Protein AF-Q9N1S8-F1 (afdb_monomer_lite)

Sequence (106 aa):
CRNGGHFLRILPDGTVDGTKDRSDQHIQLQLSAESIGEVYIKSTETGQFLAMDTDGLLYGSQTPNEECLFLERIEENHYNTYTSKKYAEKNWFVGLKKNGSSKLGP

pLDDT: mean 97.12, std 3.09, range [82.69, 98.94]

Radius of gyration: 12.61 Å; chains: 1; bounding box: 28×29×32 Å

Foldseek 3Di:
DVQQCFQWFQDLVFFTWTDNDPPDQRSDWDWDDPDVQKIWIAGPVNRWTWFADPQQHTTTHNDPDLRRIWRWDQDPVRDIWTARPVVVVLRFTFDHHNVTHTDGRD

Secondary structure (DSSP, 8-state):
-TTTTPEEEE-TTSBEEEES-TT-GGG-EEEEEEETTEEEEEETTT-PEEEE-TTS-EEEESS--GGG-EEEEE-TTS-EEEEESTTGGGT-B-EE-TTSBEEP--

Structure (mmCIF, N/CA/C/O backbone):
data_AF-Q9N1S8-F1
#
_entry.id   AF-Q9N1S8-F1
#
loop_
_atom_site.group_PDB
_atom_site.id
_atom_site.type_symbol
_atom_site.label_atom_id
_atom_site.label_alt_id
_atom_site.label_comp_id
_atom_site.label_asym_id
_atom_site.label_entity_id
_atom_site.label_seq_id
_atom_site.pdbx_PDB_ins_code
_atom_site.Cartn_x
_atom_site.Cartn_y
_atom_site.Cartn_z
_atom_site.occupancy
_atom_site.B_iso_or_equiv
_atom_site.auth_seq_id
_atom_site.auth_comp_id
_atom_site.auth_asym_id
_atom_site.auth_atom_id
_atom_site.pdbx_PDB_model_num
ATOM 1 N N . CYS A 1 1 ? -0.254 -5.510 -5.113 1.00 83.31 1 CYS A N 1
ATOM 2 C CA . CYS A 1 1 ? -1.717 -5.345 -4.978 1.00 83.31 1 CYS A CA 1
ATOM 3 C C . CYS A 1 1 ? -2.450 -6.199 -6.013 1.00 83.31 1 CYS A C 1
ATOM 5 O O . CYS A 1 1 ? -2.209 -6.051 -7.209 1.00 83.31 1 CYS A O 1
ATOM 7 N N . ARG A 1 2 ? -3.358 -7.085 -5.572 1.00 85.81 2 ARG A N 1
ATOM 8 C CA . ARG A 1 2 ? -4.165 -7.934 -6.472 1.00 85.81 2 ARG A CA 1
ATOM 9 C C . ARG A 1 2 ? -5.094 -7.112 -7.374 1.00 85.81 2 ARG A C 1
ATOM 11 O O . ARG A 1 2 ? -5.359 -7.506 -8.506 1.00 85.81 2 ARG A O 1
ATOM 18 N N . ASN A 1 3 ? -5.556 -5.953 -6.900 1.00 82.69 3 ASN A N 1
ATOM 19 C CA . ASN A 1 3 ? -6.393 -5.046 -7.677 1.00 82.69 3 ASN A CA 1
ATOM 20 C C . ASN A 1 3 ? -5.570 -4.372 -8.791 1.00 82.69 3 ASN A C 1
ATOM 22 O O . ASN A 1 3 ? -4.865 -3.391 -8.572 1.00 82.69 3 ASN A O 1
ATOM 26 N N . GLY A 1 4 ? -5.624 -4.939 -9.996 1.00 87.06 4 GLY A N 1
ATOM 27 C CA . GLY A 1 4 ? -4.903 -4.439 -11.170 1.00 87.06 4 GLY A CA 1
ATOM 28 C C . GLY A 1 4 ? -3.456 -4.924 -11.309 1.00 87.06 4 GLY A C 1
ATOM 29 O O . GLY A 1 4 ? -2.843 -4.617 -12.324 1.00 87.06 4 GLY A O 1
ATOM 30 N N . GLY A 1 5 ? -2.924 -5.698 -10.356 1.00 93.94 5 GLY A N 1
ATOM 31 C CA . GLY A 1 5 ? -1.584 -6.292 -10.463 1.00 93.94 5 GLY A CA 1
ATOM 32 C C . GLY A 1 5 ? -0.434 -5.291 -10.315 1.00 93.94 5 GLY A C 1
ATOM 33 O O . GLY A 1 5 ? 0.601 -5.467 -10.945 1.00 93.94 5 GLY A O 1
ATOM 34 N N . HIS A 1 6 ? -0.621 -4.240 -9.514 1.00 97.69 6 HIS A N 1
ATOM 35 C CA . HIS A 1 6 ? 0.400 -3.214 -9.281 1.00 97.69 6 HIS A CA 1
ATOM 36 C C . HIS A 1 6 ? 1.293 -3.567 -8.087 1.00 97.69 6 HIS A C 1
ATOM 38 O O . HIS A 1 6 ? 0.793 -4.025 -7.055 1.00 97.69 6 HIS A O 1
ATOM 44 N N . PHE A 1 7 ? 2.588 -3.306 -8.193 1.00 98.25 7 PHE A N 1
ATOM 45 C CA . PHE A 1 7 ? 3.513 -3.191 -7.070 1.00 98.25 7 PHE A CA 1
ATOM 46 C C . PHE A 1 7 ? 3.350 -1.811 -6.430 1.00 98.25 7 PHE A C 1
ATOM 48 O O . PHE A 1 7 ? 3.185 -0.831 -7.152 1.00 98.25 7 PHE A O 1
ATOM 55 N N . LEU A 1 8 ? 3.343 -1.748 -5.095 1.00 98.50 8 LEU A N 1
ATOM 56 C CA . LEU A 1 8 ? 3.306 -0.477 -4.366 1.00 98.50 8 LEU A CA 1
ATOM 57 C C . LEU A 1 8 ? 4.622 0.266 -4.604 1.00 98.50 8 LEU A C 1
ATOM 59 O O . LEU A 1 8 ? 5.680 -0.357 -4.542 1.00 98.50 8 LEU A O 1
ATOM 63 N N . ARG A 1 9 ? 4.543 1.567 -4.879 1.00 98.69 9 ARG A N 1
ATOM 64 C CA . ARG A 1 9 ? 5.685 2.399 -5.244 1.00 98.69 9 ARG A CA 1
ATOM 65 C C . ARG A 1 9 ? 5.696 3.686 -4.427 1.00 98.69 9 ARG A C 1
ATOM 67 O O . ARG A 1 9 ? 4.651 4.311 -4.261 1.00 98.69 9 ARG A O 1
ATOM 74 N N . ILE A 1 10 ? 6.877 4.070 -3.943 1.00 98.81 10 ILE A N 1
ATOM 75 C CA . ILE A 1 10 ? 7.113 5.344 -3.248 1.00 98.81 10 ILE A CA 1
ATOM 76 C C . ILE A 1 10 ? 8.172 6.117 -4.034 1.00 98.81 10 ILE A C 1
ATOM 78 O O . ILE A 1 10 ? 9.353 5.767 -4.005 1.00 98.81 10 ILE A O 1
ATOM 82 N N . LEU A 1 11 ? 7.741 7.140 -4.766 1.00 98.75 11 LEU A N 1
ATOM 83 C CA . LEU A 1 11 ? 8.603 7.932 -5.640 1.00 98.75 11 LEU A CA 1
ATOM 84 C C . LEU A 1 11 ? 9.487 8.915 -4.844 1.00 98.75 11 LEU A C 1
ATOM 86 O O . LEU A 1 11 ? 9.176 9.250 -3.698 1.00 98.75 11 LEU A O 1
ATOM 90 N N . PRO A 1 12 ? 10.595 9.412 -5.431 1.00 98.56 12 PRO A N 1
ATOM 91 C CA . PRO A 1 12 ? 11.504 10.342 -4.753 1.00 98.56 12 PRO A CA 1
ATOM 92 C C . PRO A 1 12 ? 10.860 11.659 -4.309 1.00 98.56 12 PRO A C 1
ATOM 94 O O . PRO A 1 12 ? 11.340 12.272 -3.362 1.00 98.56 12 PRO A O 1
ATOM 97 N N . ASP A 1 13 ? 9.781 12.082 -4.966 1.00 98.44 13 ASP A N 1
ATOM 98 C CA . ASP A 1 13 ? 9.008 13.281 -4.620 1.00 98.44 13 ASP A CA 1
ATOM 99 C C . ASP A 1 13 ? 8.005 13.058 -3.469 1.00 98.44 13 ASP A C 1
ATOM 101 O O . ASP A 1 13 ? 7.317 13.994 -3.070 1.00 98.44 13 ASP A O 1
ATOM 105 N N . GLY A 1 14 ? 7.915 11.832 -2.943 1.00 98.56 14 GLY A N 1
ATOM 106 C CA . GLY A 1 14 ? 6.971 11.437 -1.899 1.00 98.56 14 GLY A CA 1
ATOM 107 C C . GLY A 1 14 ? 5.616 10.972 -2.424 1.00 98.56 14 GLY A C 1
ATOM 108 O O . GLY A 1 14 ? 4.765 10.563 -1.631 1.00 98.56 14 GLY A O 1
ATOM 109 N N . THR A 1 15 ? 5.403 10.965 -3.741 1.00 98.62 15 THR A N 1
ATOM 110 C CA . THR A 1 15 ? 4.181 10.418 -4.332 1.00 98.62 15 THR A CA 1
ATOM 111 C C . THR A 1 15 ? 4.120 8.905 -4.117 1.00 98.62 15 THR A C 1
ATOM 113 O O . THR A 1 15 ? 5.079 8.178 -4.393 1.00 98.62 15 THR A O 1
ATOM 116 N N . VAL A 1 16 ? 2.963 8.412 -3.664 1.00 98.81 16 VAL A N 1
ATOM 117 C CA . VAL A 1 16 ? 2.688 6.977 -3.524 1.00 98.81 16 VAL A CA 1
ATOM 118 C C . VAL A 1 16 ? 1.657 6.537 -4.549 1.00 98.81 16 VAL A C 1
ATOM 120 O O . VAL A 1 16 ? 0.536 7.047 -4.608 1.00 98.81 16 VAL A O 1
ATOM 123 N N . ASP A 1 17 ? 2.027 5.544 -5.344 1.00 98.62 17 ASP A N 1
ATOM 124 C CA . ASP A 1 17 ? 1.165 4.951 -6.353 1.00 98.62 17 ASP A CA 1
ATOM 125 C C . ASP A 1 17 ? 1.506 3.470 -6.575 1.00 98.62 17 ASP A C 1
ATOM 127 O O . ASP A 1 17 ? 2.072 2.785 -5.717 1.00 98.62 17 ASP A O 1
ATOM 131 N N . GLY A 1 18 ? 1.064 2.935 -7.706 1.00 98.50 18 GLY A N 1
ATOM 132 C CA . GLY A 1 18 ? 1.285 1.567 -8.110 1.00 98.50 18 GLY A CA 1
ATOM 133 C C . GLY A 1 18 ? 1.753 1.472 -9.550 1.00 98.50 18 GLY A C 1
ATOM 134 O O . GLY A 1 18 ? 1.151 2.053 -10.451 1.00 98.50 18 GLY A O 1
ATOM 135 N N . THR A 1 19 ? 2.765 0.641 -9.786 1.00 98.50 19 THR A N 1
ATOM 136 C CA . THR A 1 19 ? 3.284 0.333 -11.126 1.00 98.50 19 THR A CA 1
ATOM 137 C C . THR A 1 19 ? 3.146 -1.152 -11.445 1.00 98.50 19 THR A C 1
ATOM 139 O O . THR A 1 19 ? 3.147 -1.993 -10.551 1.00 98.50 19 THR A O 1
ATOM 142 N N . LYS A 1 20 ? 3.008 -1.503 -12.725 1.00 97.69 20 LYS A N 1
ATOM 143 C CA . LYS A 1 20 ? 3.090 -2.904 -13.187 1.00 97.69 20 LYS A CA 1
ATOM 144 C C . LYS A 1 20 ? 4.514 -3.312 -13.557 1.00 97.69 20 LYS A C 1
ATOM 146 O O . LYS A 1 20 ? 4.767 -4.495 -13.771 1.00 97.69 20 LYS A O 1
ATOM 151 N N . ASP A 1 21 ? 5.420 -2.344 -13.663 1.00 98.19 21 ASP A N 1
ATOM 152 C CA . ASP A 1 21 ? 6.815 -2.595 -13.978 1.00 98.19 21 ASP A CA 1
ATOM 153 C C . ASP A 1 21 ? 7.520 -3.214 -12.768 1.00 98.19 21 ASP A C 1
ATOM 155 O O . ASP A 1 21 ? 7.678 -2.583 -11.726 1.00 98.19 21 ASP A O 1
ATOM 159 N N . ARG A 1 22 ? 7.936 -4.473 -12.914 1.00 97.50 22 ARG A N 1
ATOM 160 C CA . ARG A 1 22 ? 8.666 -5.212 -11.879 1.00 97.50 22 ARG A CA 1
ATOM 161 C C . ARG A 1 22 ? 10.130 -4.764 -11.755 1.00 97.50 22 ARG A C 1
ATOM 163 O O . ARG A 1 22 ? 10.789 -5.146 -10.794 1.00 97.50 22 ARG A O 1
ATOM 170 N N . SER A 1 23 ? 10.648 -4.015 -12.726 1.00 98.00 23 SER A N 1
ATOM 171 C CA . SER A 1 23 ? 12.023 -3.505 -12.738 1.00 98.00 23 SER A CA 1
ATOM 172 C C . SER A 1 23 ? 12.166 -2.090 -12.170 1.00 98.00 23 SER A C 1
ATOM 174 O O . SER A 1 23 ? 13.290 -1.604 -12.024 1.00 98.00 23 SER A O 1
ATOM 176 N N . ASP A 1 24 ? 11.052 -1.449 -11.804 1.00 98.50 24 ASP A N 1
ATOM 177 C CA . ASP A 1 24 ? 11.060 -0.136 -11.163 1.00 98.50 24 ASP A CA 1
ATOM 178 C C . ASP A 1 24 ? 11.799 -0.210 -9.816 1.00 98.50 24 ASP A C 1
ATOM 180 O O . ASP A 1 24 ? 11.513 -1.067 -8.981 1.00 98.50 24 ASP A O 1
ATOM 184 N N . GLN A 1 25 ? 12.776 0.672 -9.602 1.00 98.12 25 GLN A N 1
ATOM 185 C CA . GLN A 1 25 ? 13.628 0.647 -8.406 1.00 98.12 25 GLN A CA 1
ATOM 186 C C . GLN A 1 25 ? 12.868 1.057 -7.133 1.00 98.12 25 GLN A C 1
ATOM 188 O O . GLN A 1 25 ? 13.217 0.639 -6.032 1.00 98.12 25 GLN A O 1
ATOM 193 N N . HIS A 1 26 ? 11.769 1.800 -7.272 1.00 98.62 26 HIS A N 1
ATOM 194 C CA . HIS A 1 26 ? 11.020 2.385 -6.158 1.00 98.62 26 HIS A CA 1
ATOM 195 C C . HIS A 1 26 ? 9.944 1.454 -5.572 1.00 98.62 26 HIS A C 1
ATOM 197 O O . HIS A 1 26 ? 9.122 1.888 -4.762 1.00 98.62 26 HIS A O 1
ATOM 203 N N . ILE A 1 27 ? 9.912 0.184 -5.997 1.00 98.62 27 ILE A N 1
ATOM 204 C CA . ILE A 1 27 ? 8.988 -0.843 -5.477 1.00 98.62 27 ILE A CA 1
ATOM 205 C C . ILE A 1 27 ? 9.644 -1.764 -4.445 1.00 98.62 27 ILE A C 1
ATOM 207 O O . ILE A 1 27 ? 8.983 -2.645 -3.892 1.00 98.62 27 ILE A O 1
ATOM 211 N N . GLN A 1 28 ? 10.951 -1.614 -4.221 1.00 98.44 28 GLN A N 1
ATOM 212 C CA . GLN A 1 28 ? 11.667 -2.378 -3.210 1.00 98.44 28 GLN A CA 1
ATOM 213 C C . GLN A 1 28 ? 11.393 -1.768 -1.835 1.00 98.44 28 GLN A C 1
ATOM 215 O O . GLN A 1 28 ? 11.778 -0.635 -1.540 1.00 98.44 28 GLN A O 1
ATOM 220 N N . LEU A 1 29 ? 10.674 -2.525 -1.007 1.00 98.50 29 LEU A N 1
ATOM 221 C CA . LEU A 1 29 ? 10.207 -2.084 0.299 1.00 98.50 29 LEU A CA 1
ATOM 222 C C . LEU A 1 29 ? 10.757 -3.005 1.389 1.00 98.50 29 LEU A C 1
ATOM 224 O O . LEU A 1 29 ? 10.656 -4.229 1.296 1.00 98.50 29 LEU A O 1
ATOM 228 N N . GLN A 1 30 ? 11.306 -2.406 2.439 1.00 98.44 30 GLN A N 1
ATOM 229 C CA . GLN A 1 30 ? 11.685 -3.071 3.674 1.00 98.44 30 GLN A CA 1
ATOM 230 C C . GLN A 1 30 ? 10.552 -2.921 4.689 1.00 98.44 30 GLN A C 1
ATOM 232 O O . GLN A 1 30 ? 10.146 -1.806 5.012 1.00 98.44 30 GLN A O 1
ATOM 237 N N . LEU A 1 31 ? 10.069 -4.046 5.213 1.00 98.00 31 LEU A N 1
ATOM 238 C CA . LEU A 1 31 ? 9.148 -4.063 6.344 1.00 98.00 31 LEU A CA 1
ATOM 239 C C . LEU A 1 31 ? 9.945 -4.257 7.635 1.00 98.00 31 LEU A C 1
ATOM 241 O O . LEU A 1 31 ? 10.801 -5.140 7.707 1.00 98.00 31 LEU A O 1
ATOM 245 N N . SER A 1 32 ? 9.661 -3.449 8.653 1.00 97.88 32 SER A N 1
ATOM 246 C CA . SER A 1 32 ? 10.241 -3.596 9.992 1.00 97.88 32 SER A CA 1
ATOM 247 C C . SER A 1 32 ? 9.158 -3.482 11.054 1.00 97.88 32 SER A C 1
ATOM 249 O O . SER A 1 32 ? 8.375 -2.533 11.025 1.00 97.88 32 SER A O 1
ATOM 251 N N . ALA A 1 33 ? 9.130 -4.429 11.988 1.00 97.38 33 ALA A N 1
ATOM 252 C CA . ALA A 1 33 ? 8.166 -4.431 13.079 1.00 97.38 33 ALA A CA 1
ATOM 253 C C . ALA A 1 33 ? 8.561 -3.427 14.172 1.00 97.38 33 ALA A C 1
ATOM 255 O O . ALA A 1 33 ? 9.712 -3.415 14.604 1.00 97.38 33 ALA A O 1
ATOM 256 N N . GLU A 1 34 ? 7.595 -2.635 14.635 1.00 96.56 34 GLU A N 1
ATOM 257 C CA . GLU A 1 34 ? 7.730 -1.781 15.827 1.00 96.56 34 GLU A CA 1
ATOM 258 C C . GLU A 1 34 ? 7.201 -2.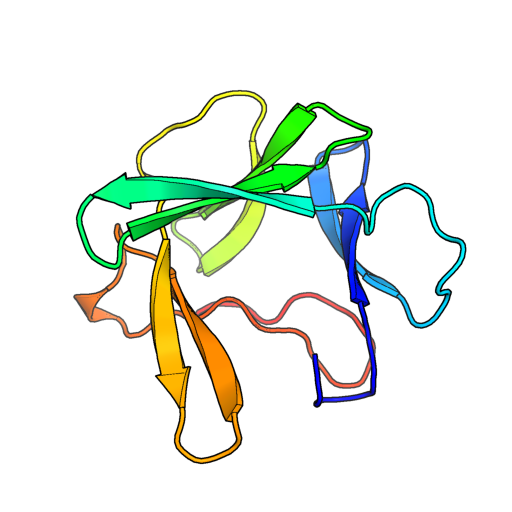501 17.075 1.00 96.56 34 GLU A C 1
ATOM 260 O O . GLU A 1 34 ? 7.762 -2.431 18.165 1.00 96.56 34 GLU A O 1
ATOM 265 N N . SER A 1 35 ? 6.093 -3.221 16.919 1.00 95.88 35 SER A N 1
ATOM 266 C CA . SER A 1 35 ? 5.417 -3.998 17.957 1.00 95.88 35 SER A CA 1
ATOM 267 C C . SER A 1 35 ? 4.637 -5.138 17.303 1.00 95.88 35 SER A C 1
ATOM 269 O O . SER A 1 35 ? 4.623 -5.275 16.079 1.00 95.88 35 SER A O 1
ATOM 271 N N . ILE A 1 36 ? 4.003 -6.002 18.099 1.00 95.00 36 ILE A N 1
ATOM 272 C CA . ILE A 1 36 ? 3.254 -7.147 17.565 1.00 95.00 36 ILE A CA 1
ATOM 273 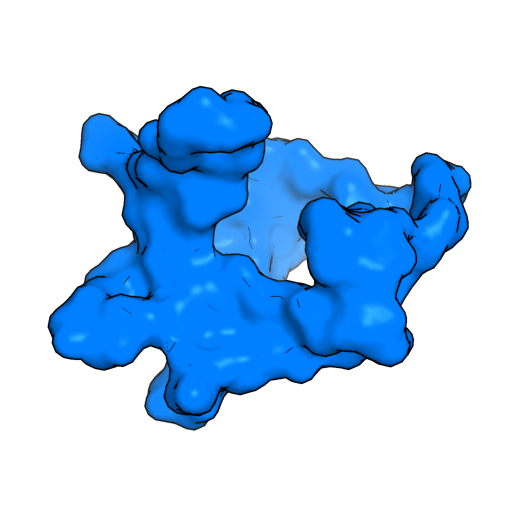C C . ILE A 1 36 ? 2.143 -6.652 16.630 1.00 95.00 36 ILE A C 1
ATOM 275 O O . ILE A 1 36 ? 1.220 -5.968 17.064 1.00 95.00 36 ILE A O 1
ATOM 279 N N . GLY A 1 37 ? 2.235 -7.036 15.355 1.00 96.31 37 GLY A N 1
ATOM 280 C CA . GLY A 1 37 ? 1.278 -6.657 14.316 1.00 96.31 37 GLY A CA 1
ATOM 281 C C . GLY A 1 37 ? 1.434 -5.227 13.795 1.00 96.31 37 GLY A C 1
ATOM 282 O O . GLY A 1 37 ? 0.616 -4.807 12.987 1.00 96.31 37 GLY A O 1
ATOM 283 N N . GLU A 1 38 ? 2.453 -4.479 14.222 1.00 98.25 38 GLU A N 1
ATOM 284 C CA . GLU A 1 38 ? 2.693 -3.101 13.790 1.00 98.25 38 GLU A CA 1
ATOM 285 C C . GLU A 1 38 ? 3.976 -3.007 12.973 1.00 98.25 38 GLU A C 1
ATOM 287 O O . GLU A 1 38 ? 5.042 -3.422 13.434 1.00 98.25 38 GLU A O 1
ATOM 292 N N . VAL A 1 39 ? 3.885 -2.433 11.777 1.00 98.62 39 VAL A N 1
ATOM 293 C CA . VAL A 1 39 ? 5.001 -2.354 10.836 1.00 98.62 39 VAL A CA 1
ATOM 294 C C . VAL A 1 39 ? 5.207 -0.941 10.310 1.00 98.62 39 VAL A C 1
ATOM 296 O O . VAL A 1 39 ? 4.255 -0.204 10.046 1.00 98.62 39 VAL A O 1
ATOM 299 N N . TYR A 1 40 ? 6.473 -0.610 10.085 1.00 98.75 40 TYR A N 1
ATOM 300 C CA . TYR A 1 40 ? 6.886 0.413 9.137 1.00 98.75 40 TYR A CA 1
ATOM 301 C C . TYR A 1 40 ? 7.138 -0.230 7.773 1.00 98.75 40 TYR A C 1
ATOM 303 O O . TYR A 1 40 ? 7.674 -1.337 7.690 1.00 98.75 40 TYR A O 1
ATOM 311 N N . ILE A 1 41 ? 6.802 0.491 6.704 1.00 98.75 41 ILE A N 1
ATOM 312 C CA . ILE A 1 41 ? 7.086 0.095 5.320 1.00 98.75 41 ILE A CA 1
ATOM 313 C C . ILE A 1 41 ? 7.993 1.165 4.720 1.00 98.75 41 ILE A C 1
ATOM 315 O O . ILE A 1 41 ? 7.553 2.289 4.506 1.00 98.75 41 ILE A O 1
ATOM 319 N N . LYS A 1 42 ? 9.257 0.838 4.463 1.00 98.81 42 LYS A N 1
ATOM 320 C CA . LYS A 1 42 ? 10.279 1.791 4.018 1.00 98.81 42 LYS A CA 1
ATOM 321 C C . LYS A 1 42 ? 10.744 1.481 2.599 1.00 98.81 42 LYS A C 1
ATOM 323 O O . LYS A 1 42 ? 11.122 0.351 2.317 1.00 98.81 42 LYS A O 1
ATOM 328 N N . SER A 1 43 ? 10.787 2.478 1.723 1.00 98.75 43 SER A N 1
ATOM 329 C CA . SER A 1 43 ? 11.482 2.399 0.437 1.00 98.75 43 SER A CA 1
ATOM 330 C C . SER A 1 43 ? 12.980 2.224 0.661 1.00 98.75 43 SER A C 1
ATOM 332 O O . SER A 1 43 ? 13.617 3.040 1.332 1.00 98.75 43 SER A O 1
ATOM 334 N N . THR A 1 44 ? 13.556 1.162 0.101 1.00 98.31 44 THR A N 1
ATOM 335 C CA . THR A 1 44 ? 15.005 0.934 0.186 1.00 98.31 44 THR A CA 1
ATOM 336 C C . THR A 1 44 ? 15.783 1.924 -0.672 1.00 98.31 44 THR A C 1
ATOM 338 O O . THR A 1 44 ? 16.903 2.270 -0.315 1.00 98.31 44 THR A O 1
ATOM 341 N N . GLU A 1 45 ? 15.176 2.399 -1.761 1.00 98.31 45 GLU A N 1
ATOM 342 C CA . GLU A 1 45 ? 15.801 3.318 -2.714 1.00 98.31 45 GLU A CA 1
ATOM 343 C C . GLU A 1 45 ? 15.865 4.750 -2.171 1.00 98.31 45 GLU A C 1
ATOM 345 O O . GLU A 1 45 ? 16.906 5.397 -2.207 1.00 98.31 45 GLU A O 1
ATOM 350 N N . THR A 1 46 ? 14.755 5.256 -1.625 1.00 98.00 46 THR A N 1
ATOM 351 C CA . THR A 1 46 ? 14.655 6.664 -1.197 1.00 98.00 46 THR A CA 1
ATOM 352 C C . THR A 1 46 ? 14.807 6.854 0.309 1.00 98.00 46 THR A C 1
ATOM 354 O O . THR A 1 46 ? 14.954 7.977 0.783 1.00 98.00 46 THR A O 1
ATOM 357 N N . GLY A 1 47 ? 14.737 5.773 1.087 1.00 98.44 47 GLY A N 1
ATOM 358 C CA . GLY A 1 47 ? 14.715 5.826 2.546 1.00 98.44 47 GLY A CA 1
ATOM 359 C C . GLY A 1 47 ? 13.389 6.308 3.146 1.00 98.44 47 GLY A C 1
ATOM 360 O O . GLY A 1 47 ? 13.276 6.341 4.370 1.00 98.44 47 GLY A O 1
ATOM 361 N N . GLN A 1 48 ? 12.403 6.647 2.311 1.00 98.81 48 GLN A N 1
ATOM 362 C CA . GLN A 1 48 ? 11.095 7.141 2.734 1.00 98.81 48 GLN A CA 1
ATOM 363 C C . GLN A 1 48 ? 10.235 6.042 3.342 1.00 98.81 48 GLN A C 1
ATOM 365 O O . GLN A 1 48 ? 10.214 4.915 2.853 1.00 98.81 48 GLN A O 1
ATOM 370 N N . PHE A 1 49 ? 9.471 6.388 4.366 1.00 98.88 49 PHE A N 1
ATOM 371 C CA . PHE A 1 49 ? 8.459 5.539 4.972 1.00 98.88 49 PHE A CA 1
ATOM 372 C C . PHE A 1 49 ? 7.108 5.800 4.314 1.00 98.88 49 PHE A C 1
ATOM 374 O O . PHE A 1 49 ? 6.738 6.950 4.094 1.00 98.88 49 PHE A O 1
ATOM 381 N N . LEU A 1 50 ? 6.359 4.744 4.013 1.00 98.94 50 LEU A N 1
ATOM 382 C CA . LEU A 1 50 ? 4.946 4.870 3.689 1.00 98.94 50 LEU A CA 1
ATOM 383 C C . LEU A 1 50 ? 4.246 5.529 4.877 1.00 98.94 50 LEU A C 1
ATOM 385 O O . LEU A 1 50 ? 4.456 5.110 6.012 1.00 98.94 50 LEU A O 1
ATOM 389 N N . ALA A 1 51 ? 3.414 6.522 4.606 1.00 98.88 51 ALA A N 1
ATOM 390 C CA . ALA A 1 51 ? 2.607 7.213 5.594 1.00 98.88 51 ALA A CA 1
ATOM 391 C C . ALA A 1 51 ? 1.197 7.454 5.051 1.00 98.88 51 ALA A C 1
ATOM 393 O O . ALA A 1 51 ? 0.968 7.386 3.840 1.00 98.88 51 ALA A O 1
ATOM 394 N N . MET A 1 52 ? 0.249 7.714 5.948 1.00 98.81 52 MET A N 1
ATOM 395 C CA . MET A 1 52 ? -1.109 8.131 5.601 1.00 98.81 52 MET A CA 1
ATOM 396 C C . MET A 1 52 ? -1.458 9.418 6.344 1.00 98.81 52 MET A C 1
ATOM 398 O O . MET A 1 52 ? -1.351 9.450 7.567 1.00 98.81 52 MET A O 1
ATOM 402 N N . ASP A 1 53 ? -1.888 10.451 5.625 1.00 98.44 53 ASP A N 1
ATOM 403 C CA . ASP A 1 53 ? -2.247 11.741 6.222 1.00 98.44 53 ASP A CA 1
ATOM 404 C C . ASP A 1 53 ? -3.686 11.773 6.775 1.00 98.44 53 ASP A C 1
ATOM 406 O O . ASP A 1 53 ? -4.430 10.787 6.741 1.00 98.44 53 ASP A O 1
ATOM 410 N N . THR A 1 54 ? -4.091 12.932 7.303 1.00 98.06 54 THR A N 1
ATOM 411 C CA . THR A 1 54 ? -5.421 13.157 7.894 1.00 98.06 54 THR A CA 1
ATOM 412 C C . THR A 1 54 ? -6.583 13.039 6.911 1.00 98.06 54 THR A C 1
ATOM 414 O O . THR A 1 54 ? -7.707 12.796 7.356 1.00 98.06 54 THR A O 1
ATOM 417 N N . ASP A 1 55 ? -6.326 13.183 5.609 1.00 98.06 55 ASP A N 1
ATOM 418 C CA . ASP A 1 55 ? -7.311 13.026 4.532 1.00 98.06 55 ASP A CA 1
ATOM 419 C C . ASP A 1 55 ? -7.348 11.581 3.995 1.00 98.06 55 ASP A C 1
ATOM 421 O O . ASP A 1 55 ? -8.156 11.234 3.128 1.00 98.06 55 ASP A O 1
ATOM 425 N N . GLY A 1 56 ? -6.496 10.707 4.540 1.00 98.38 56 GLY A N 1
ATOM 426 C CA . GLY A 1 56 ? -6.373 9.312 4.145 1.00 98.38 56 GLY A CA 1
ATOM 427 C C . GLY A 1 56 ? -5.533 9.117 2.884 1.00 98.38 56 GLY A C 1
ATOM 428 O O . GLY A 1 56 ? -5.598 8.041 2.284 1.00 98.38 56 GLY A O 1
ATOM 429 N N . LEU A 1 57 ? -4.776 10.126 2.449 1.00 98.56 57 LEU A N 1
ATOM 430 C CA . LEU A 1 57 ? -3.873 10.027 1.310 1.00 98.56 57 LEU A CA 1
ATOM 431 C C . LEU A 1 57 ? -2.554 9.383 1.736 1.00 98.56 57 LEU A C 1
ATOM 433 O O . LEU A 1 57 ? -1.970 9.715 2.765 1.00 98.56 57 LEU A O 1
ATOM 437 N N . LEU A 1 58 ? -2.084 8.442 0.916 1.00 98.81 58 LEU A N 1
ATOM 438 C CA . LEU A 1 58 ? -0.768 7.837 1.092 1.00 98.81 58 LEU A CA 1
ATOM 439 C C . LEU A 1 58 ? 0.324 8.757 0.549 1.00 98.81 58 LEU A C 1
ATOM 441 O O . LEU A 1 58 ? 0.207 9.249 -0.574 1.00 98.81 58 LEU A O 1
ATOM 445 N N . TYR A 1 59 ? 1.404 8.904 1.308 1.00 98.88 59 TYR A N 1
ATOM 446 C CA . TYR A 1 59 ? 2.573 9.691 0.923 1.00 98.88 59 TYR A CA 1
ATOM 447 C C . TYR A 1 59 ? 3.868 9.073 1.477 1.00 98.88 59 TYR A C 1
ATOM 449 O O . TYR A 1 59 ? 3.835 8.171 2.317 1.00 98.88 59 TYR A O 1
ATOM 457 N N . GLY A 1 60 ? 5.014 9.524 0.969 1.00 98.81 60 GLY A N 1
ATOM 458 C CA . GLY A 1 60 ? 6.339 9.178 1.475 1.00 98.81 60 GLY A CA 1
ATOM 459 C C . GLY A 1 60 ? 6.818 10.177 2.531 1.00 98.81 60 GLY A C 1
ATOM 460 O O . GLY A 1 60 ? 6.933 11.370 2.263 1.00 98.81 60 GLY A O 1
ATOM 461 N N . SER A 1 61 ? 7.105 9.694 3.739 1.00 98.81 61 SER A N 1
ATOM 462 C CA . SER A 1 61 ? 7.672 10.478 4.838 1.00 98.81 61 SER A CA 1
ATOM 463 C C . SER A 1 61 ? 9.178 10.250 4.964 1.00 98.81 61 SER A C 1
ATOM 465 O O . SER A 1 61 ? 9.653 9.115 4.948 1.00 98.81 61 SER A O 1
ATOM 467 N N . GLN A 1 62 ? 9.944 11.320 5.181 1.00 98.31 62 GLN A N 1
A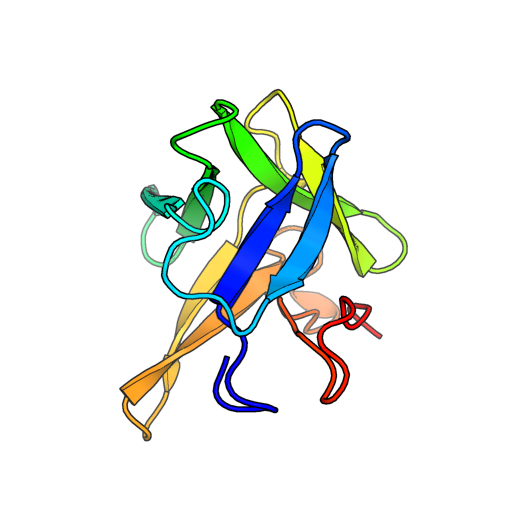TOM 468 C CA . GLN A 1 62 ? 11.387 11.232 5.449 1.00 98.31 62 GLN A CA 1
ATOM 469 C C . GLN A 1 62 ? 11.706 10.684 6.851 1.00 98.31 62 GLN A C 1
ATOM 471 O O . GLN A 1 62 ? 12.833 10.257 7.102 1.00 98.31 62 GLN A O 1
ATOM 476 N N . THR A 1 63 ? 10.744 10.718 7.777 1.00 98.12 63 THR A N 1
ATOM 477 C CA . THR A 1 63 ? 10.930 10.297 9.171 1.00 98.12 63 THR A CA 1
ATOM 478 C C . THR A 1 63 ? 9.872 9.275 9.592 1.00 98.12 63 THR A C 1
ATOM 480 O O . THR A 1 63 ? 8.715 9.389 9.179 1.00 98.12 63 THR A O 1
ATOM 483 N N . PRO A 1 64 ? 10.230 8.282 10.427 1.00 98.12 64 PRO A N 1
ATOM 484 C CA . PRO A 1 64 ? 9.274 7.316 10.958 1.00 98.12 64 PRO A CA 1
ATOM 485 C C . PRO A 1 64 ? 8.452 7.972 12.075 1.00 98.12 64 PRO A C 1
ATOM 487 O O . PRO A 1 64 ? 8.865 8.010 13.232 1.00 98.12 64 PRO A O 1
ATOM 490 N N . ASN A 1 65 ? 7.311 8.551 11.713 1.00 97.88 65 ASN A N 1
ATOM 491 C CA . ASN A 1 65 ? 6.373 9.170 12.648 1.00 97.88 65 ASN A CA 1
ATOM 492 C C . ASN A 1 65 ? 5.134 8.275 12.861 1.00 97.88 65 ASN A C 1
ATOM 494 O O . ASN A 1 65 ? 5.012 7.199 12.277 1.00 97.88 65 ASN A O 1
ATOM 498 N N . GLU A 1 66 ? 4.194 8.725 13.691 1.00 97.81 66 GLU A N 1
ATOM 499 C CA . GLU A 1 66 ? 2.952 7.995 13.992 1.00 97.81 66 GLU A CA 1
ATOM 500 C C . GLU A 1 66 ? 2.068 7.697 12.765 1.00 97.81 66 GLU A C 1
ATOM 502 O O . GLU A 1 66 ? 1.296 6.740 12.786 1.00 97.81 66 GLU A O 1
ATOM 507 N N . GLU A 1 67 ? 2.191 8.471 11.683 1.00 98.69 67 GLU A N 1
ATOM 508 C CA . GLU A 1 67 ? 1.459 8.257 10.426 1.00 98.69 67 GLU A CA 1
ATOM 509 C C . GLU A 1 67 ? 2.062 7.139 9.573 1.00 98.69 67 GLU A C 1
ATOM 511 O O . GLU A 1 67 ? 1.417 6.665 8.637 1.00 98.69 67 GLU A O 1
ATOM 516 N N . CYS A 1 68 ? 3.284 6.712 9.903 1.00 98.81 68 CYS A N 1
ATOM 517 C CA . CYS A 1 68 ? 4.026 5.674 9.191 1.00 98.81 68 CYS A CA 1
ATOM 518 C C . CYS A 1 68 ? 3.778 4.260 9.741 1.00 98.81 68 CYS A C 1
ATOM 520 O O . CYS A 1 68 ? 4.310 3.288 9.202 1.00 98.81 68 CYS A O 1
ATOM 522 N N . LEU A 1 69 ? 3.014 4.141 10.832 1.00 98.69 69 LEU A N 1
ATOM 523 C CA . LEU A 1 69 ? 2.702 2.864 11.463 1.00 98.69 69 LEU A CA 1
ATOM 524 C C . LEU A 1 69 ? 1.435 2.256 10.871 1.00 98.69 69 LEU A C 1
ATOM 526 O O . LEU A 1 69 ? 0.358 2.863 10.888 1.00 98.69 69 LEU A O 1
ATOM 530 N N . PHE A 1 70 ? 1.554 1.007 10.429 1.00 98.81 70 PHE A N 1
ATOM 531 C CA . PHE A 1 70 ? 0.434 0.224 9.928 1.00 98.81 70 PHE A CA 1
ATOM 532 C C . PHE A 1 70 ? 0.244 -1.054 10.732 1.00 98.81 70 PHE A C 1
ATOM 534 O O . PHE A 1 70 ? 1.204 -1.731 11.088 1.00 98.81 70 PHE A O 1
ATOM 541 N N . LEU A 1 71 ? -1.016 -1.402 10.974 1.00 98.38 71 LEU A N 1
ATOM 542 C CA . LEU A 1 71 ? -1.417 -2.693 11.506 1.00 98.38 71 LEU A CA 1
ATOM 543 C C . LEU A 1 71 ? -1.424 -3.709 10.361 1.00 98.38 71 LEU A C 1
ATOM 545 O O . LEU A 1 71 ? -2.270 -3.614 9.467 1.00 98.38 71 LEU A O 1
ATOM 549 N N . GLU A 1 72 ? -0.487 -4.652 10.383 1.00 98.00 72 GLU A N 1
ATOM 550 C CA . GLU A 1 72 ? -0.417 -5.763 9.436 1.00 98.00 72 GLU A CA 1
ATOM 551 C C . GLU A 1 72 ? -1.357 -6.892 9.872 1.00 98.00 72 GLU A C 1
ATOM 553 O O . GLU A 1 72 ? -1.331 -7.349 11.018 1.00 98.00 72 GLU A O 1
ATOM 558 N N . ARG A 1 73 ? -2.180 -7.376 8.940 1.00 96.44 73 ARG A N 1
ATOM 559 C CA . ARG A 1 73 ? -2.977 -8.594 9.117 1.00 96.44 73 ARG A CA 1
ATOM 560 C C . ARG A 1 73 ? -2.821 -9.507 7.918 1.00 96.44 73 ARG A C 1
ATOM 562 O O . ARG A 1 73 ? -2.843 -9.047 6.782 1.00 96.44 73 ARG A O 1
ATOM 569 N N . ILE A 1 74 ? -2.699 -10.803 8.185 1.00 93.94 74 ILE A N 1
ATOM 570 C CA . ILE A 1 74 ? -2.727 -11.848 7.162 1.00 93.94 74 ILE A CA 1
ATOM 571 C C . ILE A 1 74 ? -4.186 -12.258 6.962 1.00 93.94 74 ILE A C 1
ATOM 573 O O . ILE A 1 74 ? -4.854 -12.668 7.910 1.00 93.94 74 ILE A O 1
ATOM 577 N N . GLU A 1 75 ? -4.670 -12.147 5.733 1.00 94.56 75 GLU A N 1
ATOM 578 C CA . GLU A 1 75 ? -6.024 -12.530 5.339 1.00 94.56 75 GLU A CA 1
ATOM 579 C C . GLU A 1 75 ? -6.092 -14.008 4.922 1.00 94.56 75 GLU A C 1
ATOM 581 O O . GLU A 1 75 ? -5.092 -14.624 4.543 1.00 94.56 75 GLU A O 1
ATOM 586 N N . GLU A 1 76 ? -7.303 -14.575 4.899 1.00 89.19 76 GLU A N 1
ATOM 587 C CA . GLU A 1 76 ? -7.558 -15.982 4.532 1.00 89.19 76 GLU A CA 1
ATOM 588 C C . GLU A 1 76 ? -7.030 -16.365 3.140 1.00 89.19 76 GLU A C 1
ATOM 590 O O . GLU A 1 76 ? -6.709 -17.519 2.872 1.00 89.19 76 GLU A O 1
ATOM 595 N N . ASN A 1 77 ? -6.927 -15.389 2.237 1.00 90.38 77 ASN A N 1
ATOM 596 C CA . ASN A 1 77 ? -6.448 -15.577 0.869 1.00 90.38 77 ASN A CA 1
ATOM 597 C C . ASN A 1 77 ? -4.917 -15.458 0.729 1.00 90.38 77 ASN A C 1
ATOM 599 O O . ASN A 1 77 ? -4.428 -15.356 -0.398 1.00 90.38 77 ASN A O 1
ATOM 603 N N . HIS A 1 78 ? -4.181 -15.453 1.846 1.00 88.00 78 HIS A N 1
AT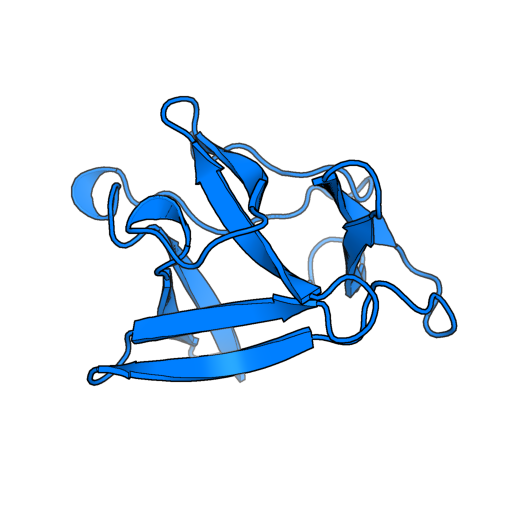OM 604 C CA . HIS A 1 78 ? -2.725 -15.287 1.931 1.00 88.00 78 HIS A CA 1
ATOM 605 C C . HIS A 1 78 ? -2.194 -13.922 1.464 1.00 88.00 78 HIS A C 1
ATOM 607 O O . HIS A 1 78 ? -0.995 -13.775 1.225 1.00 88.00 78 HIS A O 1
ATOM 613 N N . TYR A 1 79 ? -3.062 -12.918 1.318 1.00 92.81 79 TYR A N 1
ATOM 614 C CA . TYR A 1 79 ? -2.637 -11.528 1.168 1.00 92.81 79 TYR A CA 1
ATOM 615 C C . TYR A 1 79 ? -2.599 -10.839 2.526 1.00 92.81 79 TYR A C 1
ATOM 617 O O . TYR A 1 79 ? -3.327 -11.216 3.438 1.00 92.81 79 TYR A O 1
ATOM 625 N N . ASN A 1 80 ? -1.801 -9.779 2.621 1.00 95.25 80 ASN A N 1
ATOM 626 C CA . ASN A 1 80 ? -1.778 -8.936 3.807 1.00 95.25 80 ASN A CA 1
ATOM 627 C C . ASN A 1 80 ? -2.621 -7.679 3.581 1.00 95.25 80 ASN A C 1
ATOM 629 O O . ASN A 1 80 ? -2.636 -7.117 2.477 1.00 95.25 80 ASN A O 1
ATOM 633 N N . THR A 1 81 ? -3.284 -7.223 4.637 1.00 97.19 81 THR A N 1
ATOM 634 C CA . THR A 1 81 ? -3.846 -5.878 4.740 1.00 97.19 81 THR A CA 1
ATOM 635 C C . THR A 1 81 ? -2.992 -5.037 5.680 1.00 97.19 81 THR A C 1
ATOM 637 O O . THR A 1 81 ? -2.372 -5.544 6.614 1.00 97.19 81 THR A O 1
ATOM 640 N N . TYR A 1 82 ? -2.953 -3.736 5.402 1.00 98.38 82 TYR A N 1
ATOM 641 C CA . TYR A 1 82 ? -2.239 -2.749 6.204 1.00 98.38 82 TYR A CA 1
ATOM 642 C C . TYR A 1 82 ? -3.215 -1.628 6.528 1.00 98.38 82 TYR A C 1
ATOM 644 O O . TYR A 1 82 ? -3.650 -0.908 5.627 1.00 98.38 82 TYR A O 1
ATOM 652 N N . THR A 1 83 ? -3.600 -1.514 7.795 1.00 98.44 83 THR A N 1
ATOM 653 C CA . THR A 1 83 ? -4.507 -0.459 8.281 1.00 98.44 83 THR A CA 1
ATOM 654 C C . THR A 1 83 ? -3.676 0.637 8.925 1.00 98.44 83 THR A C 1
ATOM 656 O O . THR A 1 83 ? -2.766 0.311 9.680 1.00 98.44 83 THR A O 1
ATOM 659 N N . SER A 1 84 ? -3.951 1.917 8.667 1.00 98.69 84 SER A N 1
ATOM 660 C CA . SER A 1 84 ? -3.277 2.996 9.401 1.00 98.69 84 SER A CA 1
ATOM 661 C C . SER A 1 84 ? -3.505 2.811 10.901 1.00 98.69 84 SER A C 1
ATOM 663 O O . SER A 1 84 ? -4.651 2.715 11.337 1.00 98.69 84 SER A O 1
ATOM 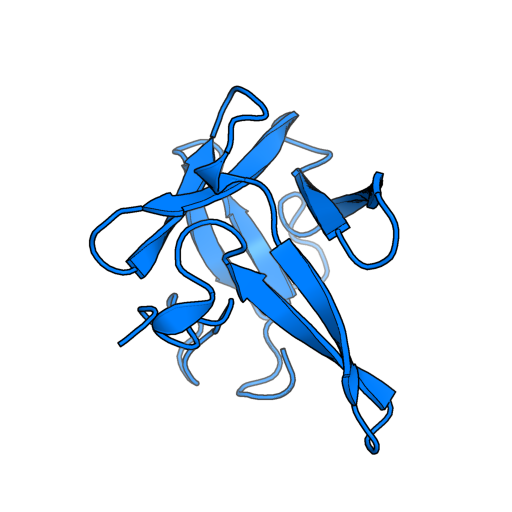665 N N . LYS A 1 85 ? -2.430 2.761 11.696 1.00 98.44 85 LYS A N 1
ATOM 666 C CA . LYS A 1 85 ? -2.544 2.663 13.157 1.00 98.44 85 LYS A CA 1
ATOM 667 C C . LYS A 1 85 ? -3.203 3.917 13.732 1.00 98.44 85 LYS A C 1
ATOM 669 O O . LYS A 1 85 ? -4.064 3.812 14.600 1.00 98.44 85 LYS A O 1
ATOM 674 N N . LYS A 1 86 ? -2.812 5.091 13.227 1.00 98.31 86 LYS A N 1
ATOM 675 C CA . LYS A 1 86 ? -3.316 6.396 13.676 1.00 98.31 86 LYS A CA 1
ATOM 676 C C . LYS A 1 86 ? -4.808 6.590 13.393 1.00 98.31 86 LYS A C 1
ATOM 678 O O . LYS A 1 86 ? -5.476 7.250 14.177 1.00 98.31 86 LYS A O 1
ATOM 683 N N . TYR A 1 87 ? -5.309 6.011 12.301 1.00 98.31 87 TYR A N 1
ATOM 684 C CA . TYR A 1 87 ? -6.711 6.112 11.873 1.00 98.31 87 TYR A CA 1
ATOM 685 C C . TYR A 1 87 ? -7.430 4.755 11.901 1.00 98.31 87 TYR A C 1
ATOM 687 O O . TYR A 1 87 ? -8.311 4.483 11.076 1.00 98.31 87 TYR A O 1
ATOM 695 N N . ALA A 1 88 ? -7.031 3.868 12.817 1.00 97.12 88 ALA A N 1
ATOM 696 C CA . ALA A 1 88 ? -7.535 2.498 12.881 1.00 97.12 88 ALA A CA 1
ATOM 697 C C . ALA A 1 88 ? -9.051 2.446 13.133 1.00 97.12 88 ALA A C 1
ATOM 699 O O . ALA A 1 88 ? -9.744 1.597 12.576 1.00 97.12 88 ALA A O 1
ATOM 700 N N . GLU A 1 89 ? -9.591 3.393 13.901 1.00 97.06 89 GLU A N 1
ATOM 701 C CA . GLU A 1 89 ? -11.021 3.539 14.176 1.00 97.06 89 GLU A CA 1
ATOM 702 C C . GLU A 1 89 ? -11.852 3.829 12.918 1.00 97.06 89 GLU A C 1
ATOM 704 O O . GLU A 1 89 ? -13.041 3.513 12.875 1.00 97.06 89 GLU A O 1
ATOM 709 N N . LYS A 1 90 ? -11.225 4.392 11.877 1.00 97.62 90 LYS A N 1
ATOM 710 C CA . LYS A 1 90 ? -11.861 4.665 10.582 1.00 97.62 90 LYS A CA 1
ATOM 711 C C . LYS A 1 90 ? -11.727 3.506 9.593 1.00 97.62 90 LYS A C 1
ATOM 713 O O . LYS A 1 90 ? -12.297 3.583 8.507 1.00 97.62 90 LYS A O 1
ATOM 718 N N . ASN A 1 91 ? -10.999 2.441 9.948 1.00 96.88 91 ASN A N 1
ATOM 719 C CA . ASN A 1 91 ? -10.657 1.324 9.061 1.00 96.88 91 ASN A CA 1
ATOM 720 C C . ASN A 1 91 ? -10.039 1.792 7.731 1.00 96.88 91 ASN A C 1
ATOM 722 O O . ASN A 1 91 ? -10.434 1.345 6.653 1.00 96.88 91 ASN A O 1
ATOM 726 N N . TRP A 1 92 ? -9.091 2.728 7.790 1.00 98.38 92 TRP A N 1
ATOM 727 C CA . TRP A 1 92 ? -8.402 3.213 6.596 1.00 98.38 92 TRP A CA 1
ATOM 728 C C . TR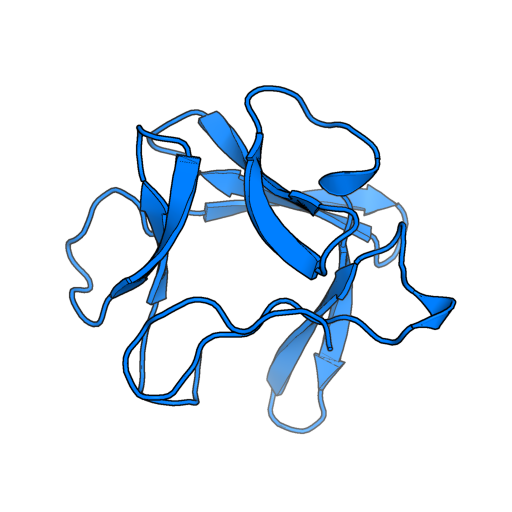P A 1 92 ? -7.227 2.312 6.231 1.00 98.38 92 TRP A C 1
ATOM 730 O O . TRP A 1 92 ? -6.295 2.122 7.014 1.00 98.38 92 TRP A O 1
ATOM 740 N N . PHE A 1 93 ? -7.272 1.768 5.017 1.00 98.12 93 PHE A N 1
ATOM 741 C CA . PHE A 1 93 ? -6.299 0.800 4.518 1.00 98.12 93 PHE A CA 1
ATOM 742 C C . PHE A 1 93 ? -5.339 1.418 3.508 1.00 98.12 93 PHE A C 1
ATOM 744 O O . PHE A 1 93 ? -5.719 2.271 2.707 1.00 98.12 93 PHE A O 1
ATOM 751 N N . VAL A 1 94 ? -4.123 0.878 3.448 1.00 98.38 94 VAL A N 1
ATOM 752 C CA . VAL A 1 94 ? -3.250 1.032 2.281 1.00 98.38 94 VAL A CA 1
ATOM 753 C C . VAL A 1 94 ? -3.932 0.378 1.079 1.00 98.38 94 VAL A C 1
ATOM 755 O O . VAL A 1 94 ? -4.163 -0.833 1.057 1.00 98.38 94 VAL A O 1
ATOM 758 N N . GLY A 1 95 ? -4.254 1.172 0.059 1.00 97.75 95 GLY A N 1
ATOM 759 C CA . GLY A 1 95 ? -4.999 0.702 -1.103 1.00 97.75 95 GLY A CA 1
ATOM 760 C C . GLY A 1 95 ? -4.509 1.297 -2.417 1.00 97.75 95 GLY A C 1
ATOM 761 O O . GLY A 1 95 ? -4.112 2.453 -2.492 1.00 97.75 95 GLY A O 1
ATOM 762 N N . LEU A 1 96 ? -4.601 0.501 -3.486 1.00 97.75 96 LEU A N 1
ATOM 763 C CA . LEU A 1 96 ? -4.374 0.943 -4.862 1.00 97.75 96 LEU A CA 1
ATOM 764 C C . LEU A 1 96 ? -5.628 0.689 -5.704 1.00 97.75 96 LEU A C 1
ATOM 766 O O . LEU A 1 96 ? -6.276 -0.365 -5.614 1.00 97.75 96 LEU A O 1
ATOM 770 N N . LYS A 1 97 ? -5.977 1.666 -6.539 1.00 97.38 97 LYS A N 1
ATOM 771 C CA . LYS A 1 97 ? -7.060 1.562 -7.521 1.00 97.38 97 LYS A CA 1
ATOM 772 C C . LYS A 1 97 ? -6.612 0.714 -8.721 1.00 97.38 97 LYS A C 1
ATOM 774 O O . LYS A 1 97 ? -5.428 0.465 -8.938 1.00 97.38 97 LYS A O 1
ATOM 779 N N . LYS A 1 98 ? -7.571 0.284 -9.554 1.00 96.50 98 LYS A N 1
ATOM 780 C CA . LYS A 1 98 ? -7.302 -0.534 -10.760 1.00 96.50 98 LYS A CA 1
ATOM 781 C C . LYS A 1 98 ? -6.397 0.153 -11.786 1.00 96.50 98 LYS A C 1
ATOM 783 O O . LYS A 1 98 ? -5.784 -0.539 -12.589 1.00 96.50 98 LYS A O 1
ATOM 788 N N . ASN A 1 99 ? -6.348 1.482 -11.780 1.00 96.50 99 ASN A N 1
ATOM 789 C CA . ASN A 1 99 ? -5.494 2.297 -12.644 1.00 96.50 99 ASN A CA 1
ATOM 790 C C . ASN A 1 99 ? -4.100 2.562 -12.042 1.00 96.50 99 ASN A C 1
ATOM 792 O O . ASN A 1 99 ? -3.344 3.321 -12.633 1.00 96.50 99 ASN A O 1
ATOM 796 N N . GLY A 1 100 ? -3.781 1.990 -10.876 1.00 97.25 100 GLY A N 1
ATOM 797 C CA . GLY A 1 100 ? -2.492 2.159 -10.206 1.00 97.25 100 GLY A CA 1
ATOM 798 C C . GLY A 1 100 ? -2.415 3.356 -9.262 1.00 97.25 100 GLY A C 1
ATOM 799 O O . GLY A 1 100 ? -1.518 3.395 -8.435 1.00 97.25 100 GLY A O 1
ATOM 800 N N . SER A 1 101 ? -3.357 4.302 -9.284 1.00 97.62 101 SER A N 1
ATOM 801 C CA . SER A 1 101 ? -3.302 5.426 -8.343 1.00 97.62 101 SER A CA 1
ATOM 802 C C . SER A 1 101 ? -3.600 4.973 -6.909 1.00 97.62 101 SER A C 1
ATOM 804 O O . SER A 1 101 ? -4.368 4.024 -6.697 1.00 97.62 101 SER A O 1
ATOM 806 N N . SER A 1 102 ? -3.086 5.710 -5.923 1.00 97.31 102 SER A N 1
ATOM 807 C CA . SER A 1 102 ? -3.464 5.521 -4.521 1.00 97.31 102 SER A CA 1
ATOM 808 C C . SER A 1 102 ? -4.985 5.609 -4.323 1.00 97.31 102 SER A C 1
ATOM 810 O O . SER A 1 102 ? -5.695 6.378 -4.991 1.00 97.31 102 SER A O 1
ATOM 812 N N . LYS A 1 103 ? -5.509 4.746 -3.451 1.00 97.25 103 LYS A N 1
ATOM 813 C CA . LYS A 1 103 ? -6.876 4.817 -2.942 1.00 97.25 103 LYS A CA 1
ATOM 814 C C . LYS A 1 103 ? -6.811 5.519 -1.588 1.00 97.25 103 LYS A C 1
ATOM 816 O O . LYS A 1 103 ? -6.080 5.061 -0.718 1.00 97.25 103 LYS A O 1
ATOM 821 N N . LEU A 1 104 ? -7.587 6.592 -1.439 1.00 97.62 104 LEU A N 1
ATOM 822 C CA . LEU A 1 104 ? -7.764 7.245 -0.146 1.00 97.62 104 LEU A CA 1
ATOM 823 C C . LEU A 1 104 ? -8.341 6.254 0.877 1.00 97.62 104 LEU A C 1
ATOM 825 O O . LEU A 1 104 ? -9.005 5.282 0.499 1.00 97.62 104 LEU A O 1
ATOM 829 N N . GLY A 1 105 ? -8.066 6.513 2.153 1.00 96.44 105 GLY A N 1
ATOM 830 C CA . GLY A 1 105 ? -8.629 5.768 3.277 1.00 96.44 105 GLY A CA 1
ATOM 831 C C . GLY A 1 105 ? -10.164 5.663 3.226 1.00 96.44 105 GLY A C 1
ATOM 832 O O . GLY A 1 105 ? -10.665 4.536 3.276 1.00 96.44 105 GLY A O 1
ATOM 833 N N . PRO A 1 106 ? -10.898 6.790 3.097 1.00 95.81 106 PRO A N 1
ATOM 834 C CA . PRO A 1 106 ? -12.341 6.816 2.821 1.00 95.81 106 PRO A CA 1
ATOM 835 C C . PRO A 1 106 ? -12.725 6.194 1.465 1.00 95.81 106 PRO A C 1
ATOM 837 O O . PRO A 1 106 ? -13.697 5.404 1.432 1.00 95.81 106 PRO A O 1
#

InterPro domains:
  IPR002209 Fibroblast growth factor family [PF00167] (1-105)
  IPR002209 Fibroblast growth factor family [PR00263] (29-43)
  IPR002209 Fibroblast growth factor family [PR00263] (49-61)
  IPR002209 Fibroblast growth factor family [PR00263] (65-84)
  IPR002209 Fibroblast growth factor family [PS00247] (56-79)
  IPR002209 Fibroblast growth factor family [PTHR11486] (1-105)
  IPR002209 Fibroblast growth factor family [SM00442] (1-106)
  IPR008996 Cytokine IL1/FGF [SSF50353] (1-105)

Organism: Capreolus capreolus (NCBI:txid9858)